Protein AF-A0A955VGL5-F1 (afdb_monomer_lite)

Structure (mmCIF, N/CA/C/O backbone):
data_AF-A0A955VGL5-F1
#
_entry.id   AF-A0A955VGL5-F1
#
loop_
_atom_site.group_PDB
_atom_site.id
_atom_site.type_symbol
_atom_site.label_atom_id
_atom_site.label_alt_id
_atom_site.label_comp_id
_atom_site.label_asym_id
_atom_site.label_entity_id
_atom_site.label_seq_id
_atom_site.pdbx_PDB_ins_code
_atom_site.Cartn_x
_atom_site.Cartn_y
_atom_site.Cartn_z
_atom_site.occupancy
_atom_site.B_iso_or_equiv
_atom_site.auth_seq_id
_atom_site.auth_comp_id
_atom_site.auth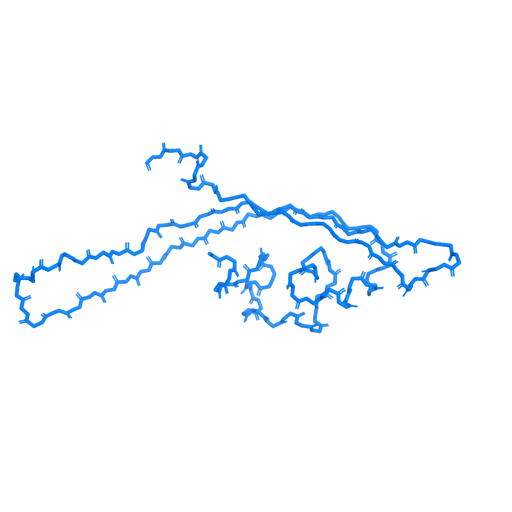_asym_id
_atom_site.auth_atom_id
_atom_site.pdbx_PDB_model_num
ATOM 1 N N . MET A 1 1 ? 0.676 1.887 -9.786 1.00 71.00 1 MET A N 1
ATOM 2 C CA . MET A 1 1 ? 1.322 0.772 -9.056 1.00 71.00 1 MET A CA 1
ATOM 3 C C . MET A 1 1 ? 0.364 0.171 -8.046 1.00 71.00 1 MET A C 1
ATOM 5 O O . MET A 1 1 ? -0.020 -0.970 -8.253 1.00 71.00 1 MET A O 1
ATOM 9 N N . PHE A 1 2 ? -0.075 0.927 -7.032 1.00 80.62 2 PHE A N 1
ATOM 10 C CA . PHE A 1 2 ? -1.002 0.399 -6.023 1.00 80.62 2 PHE A CA 1
ATOM 11 C C . PHE A 1 2 ? -2.337 -0.097 -6.599 1.00 80.62 2 PHE A C 1
ATOM 13 O O . PHE A 1 2 ? -2.839 -1.108 -6.139 1.00 80.62 2 PHE A O 1
ATOM 20 N N . ASP A 1 3 ? -2.838 0.542 -7.659 1.00 80.81 3 ASP A N 1
ATOM 21 C CA . ASP A 1 3 ? -4.079 0.147 -8.346 1.00 80.81 3 ASP A CA 1
ATOM 22 C C . ASP A 1 3 ? -4.048 -1.274 -8.941 1.00 80.81 3 ASP A C 1
ATOM 24 O O . ASP A 1 3 ? -5.066 -1.944 -9.030 1.00 80.81 3 ASP A O 1
ATOM 28 N N . ILE A 1 4 ? -2.861 -1.757 -9.324 1.00 82.75 4 ILE A N 1
ATOM 29 C CA . ILE A 1 4 ? -2.702 -3.070 -9.968 1.00 82.75 4 ILE A CA 1
ATOM 30 C C . ILE A 1 4 ? -2.222 -4.120 -8.965 1.00 82.75 4 ILE A C 1
ATOM 32 O O . ILE A 1 4 ? -2.690 -5.252 -8.982 1.00 82.75 4 ILE A O 1
ATOM 36 N N . TYR A 1 5 ? -1.258 -3.766 -8.113 1.00 85.00 5 TYR A N 1
ATOM 37 C CA . TYR A 1 5 ? -0.582 -4.737 -7.249 1.00 85.00 5 TYR A CA 1
ATOM 38 C C . TYR A 1 5 ? -1.104 -4.735 -5.809 1.00 85.00 5 TYR A C 1
ATOM 40 O O . TYR A 1 5 ? -0.923 -5.716 -5.097 1.00 85.00 5 TYR A O 1
ATOM 48 N N . GLY A 1 6 ? -1.768 -3.664 -5.379 1.00 88.69 6 GLY A N 1
ATOM 49 C CA . GLY A 1 6 ? -2.156 -3.445 -3.992 1.00 88.69 6 GLY A CA 1
ATOM 50 C C . GLY A 1 6 ? -1.396 -2.288 -3.347 1.00 88.69 6 GLY A C 1
ATOM 51 O O . GLY A 1 6 ? -0.322 -1.874 -3.788 1.00 88.69 6 GLY A O 1
ATOM 52 N N . PHE A 1 7 ? -1.989 -1.741 -2.294 1.00 90.81 7 PHE A N 1
ATOM 53 C CA . PHE A 1 7 ? -1.545 -0.514 -1.643 1.00 90.81 7 PHE A CA 1
ATOM 54 C C . PHE A 1 7 ? -0.353 -0.690 -0.706 1.00 90.81 7 PHE A C 1
ATOM 56 O O . PHE A 1 7 ? 0.476 0.207 -0.614 1.00 90.81 7 PHE A O 1
ATOM 63 N N . ASP A 1 8 ? -0.232 -1.836 -0.044 1.00 91.12 8 ASP A N 1
ATOM 64 C CA . ASP A 1 8 ? 0.778 -2.112 0.974 1.00 91.12 8 ASP A CA 1
ATOM 65 C C . ASP A 1 8 ? 1.521 -3.440 0.691 1.00 91.12 8 ASP A C 1
ATOM 67 O O . ASP A 1 8 ? 1.011 -4.295 -0.041 1.00 91.12 8 ASP A O 1
ATOM 71 N N . PRO A 1 9 ? 2.713 -3.664 1.282 1.00 91.75 9 PRO A N 1
ATOM 72 C CA . PRO A 1 9 ? 3.472 -4.907 1.115 1.00 91.75 9 PRO A CA 1
ATOM 73 C C . PRO A 1 9 ? 2.703 -6.187 1.459 1.00 91.75 9 PRO A C 1
ATOM 75 O O . PRO A 1 9 ? 2.853 -7.186 0.755 1.00 91.75 9 PRO A O 1
ATOM 78 N N . ARG A 1 10 ? 1.879 -6.182 2.517 1.00 91.88 10 ARG A N 1
ATOM 79 C CA . ARG A 1 10 ? 1.128 -7.377 2.922 1.00 91.88 10 ARG A CA 1
ATOM 80 C C . ARG A 1 10 ? 0.016 -7.663 1.925 1.00 91.88 10 ARG A C 1
ATOM 82 O O . ARG A 1 10 ? -0.120 -8.807 1.502 1.00 91.88 10 ARG A O 1
ATOM 89 N N . GLY A 1 11 ? -0.742 -6.650 1.515 1.00 92.38 11 GLY A N 1
ATOM 90 C CA . GLY A 1 11 ? -1.772 -6.826 0.499 1.00 92.38 11 GLY A CA 1
ATOM 91 C C . GLY A 1 11 ? -1.213 -7.290 -0.845 1.00 92.38 11 GLY A C 1
ATOM 92 O O . GLY A 1 11 ? -1.781 -8.203 -1.442 1.00 92.38 11 GLY A O 1
ATOM 93 N N . MET A 1 12 ? -0.050 -6.775 -1.263 1.00 92.81 12 MET A N 1
ATOM 94 C CA . MET A 1 12 ? 0.672 -7.289 -2.436 1.00 92.81 12 MET A CA 1
ATOM 95 C C . MET A 1 12 ? 1.060 -8.764 -2.285 1.00 92.81 12 MET A C 1
ATOM 97 O O . MET A 1 12 ? 0.821 -9.557 -3.193 1.00 92.81 12 MET A O 1
ATOM 101 N N . ALA A 1 13 ? 1.631 -9.155 -1.140 1.00 92.00 13 ALA A N 1
ATOM 102 C CA . ALA A 1 13 ? 2.027 -10.542 -0.883 1.00 92.00 13 ALA A CA 1
ATOM 103 C C . ALA A 1 13 ? 0.831 -11.511 -0.864 1.00 92.00 13 ALA A C 1
ATOM 105 O O . ALA A 1 13 ? 0.972 -12.677 -1.224 1.00 92.00 13 ALA A O 1
ATOM 106 N N . MET A 1 14 ? -0.351 -11.018 -0.489 1.00 92.94 14 MET A N 1
ATOM 107 C CA . MET A 1 14 ? -1.611 -11.765 -0.504 1.00 92.94 14 MET A CA 1
ATOM 108 C C . MET A 1 14 ? -2.330 -11.723 -1.863 1.00 92.94 14 MET A C 1
ATOM 110 O O . MET A 1 14 ? -3.473 -12.167 -1.957 1.00 92.94 14 MET A O 1
ATOM 114 N N . GLY A 1 15 ? -1.718 -11.154 -2.909 1.00 91.00 15 GLY A N 1
ATOM 115 C CA . GLY A 1 15 ? -2.350 -11.015 -4.225 1.00 91.00 15 GLY A CA 1
ATOM 116 C C . GLY A 1 15 ? -3.631 -10.172 -4.199 1.00 91.00 15 GLY A C 1
ATOM 117 O O . GLY A 1 15 ? -4.556 -10.435 -4.961 1.00 91.00 15 GLY A O 1
ATOM 118 N N . GLY A 1 16 ? -3.726 -9.206 -3.280 1.00 89.88 16 GLY A N 1
ATOM 119 C CA . GLY A 1 16 ? -4.901 -8.353 -3.100 1.00 89.88 16 GLY A CA 1
ATOM 120 C C . GLY A 1 16 ? -6.039 -8.969 -2.276 1.00 89.88 16 GLY A C 1
ATOM 121 O O . GLY A 1 16 ? -7.073 -8.323 -2.111 1.00 89.88 16 GLY A O 1
ATOM 122 N N . ALA A 1 17 ? -5.876 -10.172 -1.711 1.00 91.88 17 ALA A N 1
ATOM 123 C CA . ALA A 1 17 ? -6.899 -10.855 -0.909 1.00 91.88 17 ALA A CA 1
ATOM 124 C C . ALA A 1 17 ? -7.093 -10.227 0.492 1.00 91.88 17 ALA A C 1
ATOM 126 O O . ALA A 1 17 ? -6.801 -10.837 1.521 1.00 91.88 17 ALA A O 1
ATOM 127 N N . MET A 1 18 ? -7.578 -8.983 0.537 1.00 92.69 18 MET A N 1
ATOM 128 C CA . MET A 1 18 ? -7.548 -8.134 1.736 1.00 92.69 18 MET A CA 1
ATOM 129 C C . MET A 1 18 ? -8.924 -7.732 2.273 1.00 92.69 18 MET A C 1
ATOM 131 O O . MET A 1 18 ? -9.007 -7.301 3.420 1.00 92.69 18 MET A O 1
ATOM 135 N N . THR A 1 19 ? -10.012 -7.921 1.518 1.00 89.19 19 THR A N 1
ATOM 136 C CA . THR A 1 19 ? -11.356 -7.420 1.876 1.00 89.19 19 THR A CA 1
ATOM 137 C C . THR A 1 19 ? -11.799 -7.790 3.296 1.00 89.19 19 THR A C 1
ATOM 139 O O . THR A 1 19 ? -12.372 -6.951 3.988 1.00 89.19 19 THR A O 1
ATOM 142 N N . ALA A 1 20 ? -11.508 -9.015 3.749 1.00 90.75 20 ALA A N 1
ATOM 143 C CA . ALA A 1 20 ? -11.826 -9.488 5.103 1.00 90.75 20 ALA A CA 1
ATOM 144 C C . ALA A 1 20 ? -10.595 -9.656 6.017 1.00 90.75 20 ALA A C 1
ATOM 146 O O . ALA A 1 20 ? -10.748 -9.815 7.225 1.00 90.75 20 ALA A O 1
ATOM 147 N N . ALA A 1 21 ? -9.380 -9.638 5.459 1.00 90.25 21 ALA A N 1
ATOM 148 C CA . ALA A 1 21 ? -8.135 -9.887 6.194 1.00 90.25 21 ALA A CA 1
ATOM 149 C C . ALA A 1 21 ? -7.427 -8.599 6.660 1.00 90.25 21 ALA A C 1
ATOM 151 O O . ALA A 1 21 ? -6.440 -8.655 7.408 1.00 90.25 21 ALA A O 1
ATOM 152 N N . VAL A 1 22 ? -7.905 -7.437 6.204 1.00 93.12 22 VAL A N 1
ATOM 153 C CA . VAL A 1 22 ? -7.320 -6.144 6.543 1.00 93.12 22 VAL A CA 1
ATOM 154 C C . VAL A 1 22 ? -7.592 -5.771 8.001 1.00 93.12 22 VAL A C 1
ATOM 156 O O . VAL A 1 22 ? -8.696 -5.920 8.519 1.00 93.12 22 VAL A O 1
ATOM 159 N N . ASN A 1 23 ? -6.549 -5.316 8.690 1.00 92.00 23 ASN A N 1
ATOM 160 C CA . ASN A 1 23 ? -6.573 -5.035 10.130 1.00 92.00 23 ASN A CA 1
ATOM 161 C C . ASN A 1 23 ? -5.567 -3.937 10.530 1.00 92.00 23 ASN A C 1
ATOM 163 O O . ASN A 1 23 ? -5.092 -3.900 11.666 1.00 92.00 23 ASN A O 1
ATOM 167 N N . ASP A 1 24 ? -5.236 -3.058 9.586 1.00 92.56 24 ASP A N 1
ATOM 168 C CA . ASP A 1 24 ? -4.286 -1.956 9.727 1.00 92.56 24 ASP A CA 1
ATOM 169 C C . ASP A 1 24 ? -4.741 -0.746 8.883 1.00 92.56 24 ASP A C 1
ATOM 171 O O . ASP A 1 24 ? -5.865 -0.713 8.376 1.00 92.56 24 ASP A O 1
ATOM 175 N N . TYR A 1 25 ? -3.872 0.259 8.748 1.00 94.25 25 TYR A N 1
ATOM 176 C CA . TYR A 1 25 ? -4.124 1.475 7.969 1.00 94.25 25 TYR A CA 1
ATOM 177 C C . TYR A 1 25 ? -4.585 1.213 6.529 1.00 94.25 25 TYR A C 1
ATOM 179 O O . TYR A 1 25 ? -5.347 2.014 6.000 1.00 94.25 25 TYR A O 1
ATOM 187 N N . SER A 1 26 ? -4.187 0.099 5.904 1.00 94.25 26 SER A N 1
ATOM 188 C CA . SER A 1 26 ? -4.565 -0.233 4.527 1.00 94.25 26 SER A CA 1
ATOM 189 C C . SER A 1 26 ? -6.064 -0.509 4.362 1.00 94.25 26 SER A C 1
ATOM 191 O O . SER A 1 26 ? -6.559 -0.557 3.236 1.00 94.25 26 SER A O 1
ATOM 193 N N . ALA A 1 27 ? -6.827 -0.606 5.461 1.00 94.81 27 ALA A N 1
ATOM 194 C CA . ALA A 1 27 ? -8.287 -0.628 5.425 1.00 94.81 27 ALA A CA 1
ATOM 195 C C . ALA A 1 27 ? -8.863 0.618 4.733 1.00 94.81 27 ALA A C 1
ATOM 197 O O . ALA A 1 27 ? -9.889 0.514 4.072 1.00 94.81 27 ALA A O 1
ATOM 198 N N . THR A 1 28 ? -8.186 1.771 4.793 1.00 93.62 28 THR A N 1
ATOM 199 C CA . THR A 1 28 ? -8.579 2.981 4.041 1.00 93.62 28 THR A CA 1
ATOM 200 C C . THR A 1 28 ? -8.634 2.757 2.527 1.00 93.62 28 THR A C 1
ATOM 202 O O . THR A 1 28 ? -9.391 3.442 1.845 1.00 93.62 28 THR A O 1
ATOM 205 N N . TYR A 1 29 ? -7.853 1.801 2.014 1.00 93.25 29 TYR A N 1
ATOM 206 C CA . TYR A 1 29 ? -7.768 1.460 0.600 1.00 93.25 29 TYR A CA 1
ATOM 207 C C . TYR A 1 29 ? -8.601 0.219 0.252 1.00 93.25 29 TYR A C 1
ATOM 209 O O . TYR A 1 29 ? -9.399 0.265 -0.678 1.00 93.25 29 TYR A O 1
ATOM 217 N N . TYR A 1 30 ? -8.453 -0.888 0.993 1.00 93.94 30 TYR A N 1
ATOM 218 C CA . TYR A 1 30 ? -9.108 -2.154 0.626 1.00 93.94 30 TYR A CA 1
ATOM 219 C C . TYR A 1 30 ? -10.550 -2.287 1.118 1.00 93.94 30 TYR A C 1
ATOM 221 O O . TYR A 1 30 ? -11.369 -2.903 0.439 1.00 93.94 30 TYR A O 1
ATOM 229 N N . ASN A 1 31 ? -10.855 -1.800 2.326 1.00 94.94 31 ASN A N 1
ATOM 230 C CA . ASN A 1 31 ? -12.184 -1.913 2.930 1.00 94.94 31 ASN A CA 1
ATOM 231 C C . ASN A 1 31 ? -12.334 -0.947 4.121 1.00 94.94 31 ASN A C 1
ATOM 233 O O . ASN A 1 31 ? -12.025 -1.322 5.259 1.00 94.94 31 ASN A O 1
ATOM 237 N N . PRO A 1 32 ? -12.854 0.274 3.900 1.00 94.00 32 PRO A N 1
ATOM 238 C CA . PRO A 1 32 ? -13.021 1.256 4.971 1.00 94.00 32 PRO A CA 1
ATOM 239 C C . PRO A 1 32 ? -13.929 0.777 6.114 1.00 94.00 32 PRO A C 1
ATOM 241 O O . PRO A 1 32 ? -13.761 1.206 7.253 1.00 94.00 32 PRO A O 1
ATOM 244 N N . GLY A 1 33 ? -14.851 -0.160 5.853 1.00 92.12 33 GLY A N 1
ATOM 245 C CA . GLY A 1 33 ? -15.704 -0.757 6.885 1.00 92.12 33 GLY A CA 1
ATOM 246 C C . GLY A 1 33 ? -14.930 -1.582 7.919 1.00 92.12 33 GLY A C 1
ATOM 247 O O . GLY A 1 33 ? -15.392 -1.747 9.045 1.00 92.12 33 GLY A O 1
ATOM 248 N N . ALA A 1 34 ? -13.727 -2.049 7.577 1.00 93.75 34 ALA A N 1
ATOM 249 C CA . ALA A 1 34 ? -12.855 -2.782 8.487 1.00 93.75 34 ALA A CA 1
ATOM 250 C C . ALA A 1 34 ? -12.022 -1.868 9.409 1.00 93.75 34 ALA A C 1
ATOM 252 O O . ALA A 1 34 ? -11.315 -2.374 10.281 1.00 93.75 34 ALA A O 1
ATOM 253 N N . LEU A 1 35 ? -12.115 -0.534 9.281 1.00 93.75 35 LEU A N 1
ATOM 254 C CA . LEU A 1 35 ? -11.373 0.411 10.133 1.00 93.75 35 LEU A CA 1
ATOM 255 C C . LEU A 1 35 ? -11.681 0.248 11.627 1.00 93.75 35 LEU A C 1
ATOM 257 O O . LEU A 1 35 ? -10.836 0.562 12.461 1.00 93.75 35 LEU A O 1
ATOM 261 N N . THR A 1 36 ? -12.867 -0.250 11.981 1.00 93.75 36 THR A N 1
ATOM 262 C CA . THR A 1 36 ? -13.273 -0.470 13.379 1.00 93.75 36 THR A CA 1
ATOM 263 C C . THR A 1 36 ? -12.795 -1.805 13.958 1.00 93.75 36 THR A C 1
ATOM 265 O O . THR A 1 36 ? -12.942 -2.025 15.161 1.00 93.75 36 THR A O 1
ATOM 268 N N . VAL A 1 37 ? -12.219 -2.698 13.141 1.00 92.75 37 VAL A N 1
ATOM 269 C CA . VAL A 1 37 ? -11.738 -4.018 13.585 1.00 92.75 37 VAL A CA 1
ATOM 270 C C . VAL A 1 37 ? -10.532 -3.893 14.531 1.00 92.75 37 VAL A C 1
ATOM 272 O O . VAL A 1 37 ? -10.535 -4.539 15.588 1.00 92.75 37 VAL A O 1
ATOM 275 N N . PRO A 1 38 ? -9.500 -3.078 14.231 1.00 92.31 38 PRO A N 1
ATOM 276 C CA . PRO A 1 38 ? -8.362 -2.915 15.128 1.00 92.31 38 PRO A CA 1
ATOM 277 C C . PRO A 1 38 ? -8.739 -2.133 16.391 1.00 92.31 38 PRO A C 1
ATOM 279 O O . PRO A 1 38 ? -9.345 -1.069 16.339 1.00 92.31 38 PRO A O 1
ATOM 282 N N . LYS A 1 39 ? -8.320 -2.640 17.556 1.00 91.88 39 LYS A N 1
ATOM 283 C CA . LYS A 1 39 ? -8.620 -2.047 18.877 1.00 91.88 39 LYS A CA 1
ATOM 284 C C . LYS A 1 39 ? -7.471 -1.219 19.464 1.00 91.88 39 LYS A C 1
ATOM 286 O O . LYS A 1 39 ? -7.506 -0.868 20.640 1.00 91.88 39 LYS A O 1
ATOM 291 N N . ARG A 1 40 ? -6.432 -0.959 18.670 1.00 93.00 40 ARG A N 1
ATOM 292 C CA . ARG A 1 40 ? -5.220 -0.225 19.058 1.00 93.00 40 ARG A CA 1
ATOM 293 C C . ARG A 1 40 ? -4.839 0.770 17.971 1.00 93.00 40 ARG A C 1
ATOM 295 O O . ARG A 1 40 ? -5.198 0.567 16.814 1.00 93.00 40 ARG A O 1
ATOM 302 N N . ILE A 1 41 ? -4.087 1.798 18.348 1.00 95.38 41 ILE A N 1
ATOM 303 C CA . ILE A 1 41 ? -3.459 2.697 17.380 1.00 95.38 41 ILE A CA 1
ATOM 304 C C . ILE A 1 41 ? -2.400 1.902 16.609 1.00 95.38 41 ILE A C 1
ATOM 306 O O . ILE A 1 41 ? -1.628 1.151 17.208 1.00 95.38 41 ILE A O 1
ATOM 310 N N . ILE A 1 42 ? -2.385 2.044 15.287 1.00 96.44 42 ILE A N 1
ATOM 311 C CA . ILE A 1 42 ? -1.410 1.398 14.404 1.00 96.44 42 ILE A CA 1
ATOM 312 C C . ILE A 1 42 ? -0.738 2.486 13.579 1.00 96.44 42 ILE A C 1
ATOM 314 O O . ILE A 1 42 ? -1.423 3.263 12.923 1.00 96.44 42 ILE A O 1
ATOM 318 N N . LEU A 1 43 ? 0.592 2.520 13.602 1.00 96.50 43 LEU A N 1
ATOM 319 C CA . LEU A 1 43 ? 1.420 3.315 12.700 1.00 96.50 43 LEU A CA 1
ATOM 320 C C . LEU A 1 43 ? 2.189 2.355 11.794 1.00 96.50 4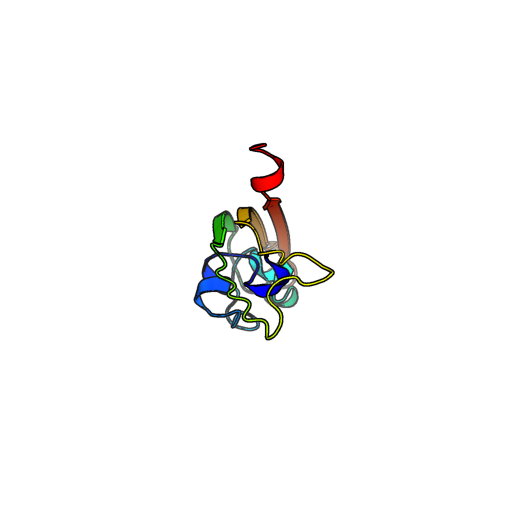3 LEU A C 1
ATOM 322 O O . LEU A 1 43 ? 2.648 1.303 12.242 1.00 96.50 43 LEU A O 1
ATOM 326 N N . SER A 1 44 ? 2.312 2.687 10.517 1.00 95.06 44 SER A N 1
ATOM 327 C CA . SER A 1 44 ? 2.973 1.832 9.540 1.00 95.06 44 SER A CA 1
ATOM 328 C C . SER A 1 44 ? 3.740 2.647 8.511 1.00 95.06 44 SER A C 1
ATOM 330 O O . SER A 1 44 ? 3.295 3.701 8.060 1.00 95.06 44 SER A O 1
ATOM 332 N N . LEU A 1 45 ? 4.896 2.107 8.143 1.00 95.56 45 LEU A N 1
ATOM 333 C CA . LEU A 1 45 ? 5.777 2.587 7.092 1.00 95.56 45 LEU A CA 1
ATOM 334 C C . LEU A 1 45 ? 6.104 1.387 6.203 1.00 95.56 45 LEU A C 1
ATOM 336 O O . LEU A 1 45 ? 6.456 0.323 6.711 1.00 95.56 45 LEU A O 1
ATOM 340 N N . GLY A 1 46 ? 5.994 1.554 4.892 1.00 93.25 46 GLY A N 1
ATOM 341 C CA . GLY A 1 46 ? 6.305 0.510 3.925 1.00 93.25 4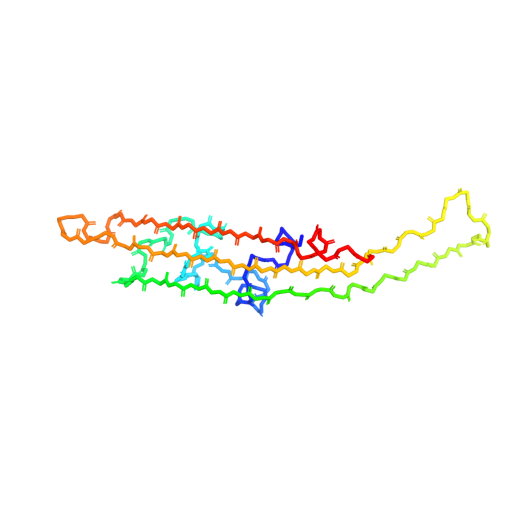6 GLY A CA 1
ATOM 342 C C . GLY A 1 46 ? 7.063 1.054 2.726 1.00 93.25 46 GLY A C 1
ATOM 343 O O . GLY A 1 46 ? 6.911 2.214 2.349 1.00 93.25 46 GLY A O 1
ATOM 344 N N . PHE A 1 47 ? 7.858 0.195 2.098 1.00 93.19 47 PHE A N 1
ATOM 345 C CA . PHE A 1 47 ? 8.543 0.479 0.842 1.00 93.19 47 PHE A CA 1
ATOM 346 C C . PHE A 1 47 ? 8.198 -0.603 -0.174 1.00 93.19 47 PHE A C 1
ATOM 348 O O . PHE A 1 47 ? 8.112 -1.783 0.163 1.00 93.19 47 PHE A O 1
ATOM 355 N N . THR A 1 48 ? 7.961 -0.190 -1.412 1.00 92.56 48 THR A N 1
ATOM 356 C CA . THR A 1 48 ? 7.426 -1.049 -2.468 1.00 92.56 48 THR A CA 1
ATOM 357 C C . THR A 1 48 ? 8.151 -0.760 -3.771 1.00 92.56 48 THR A C 1
ATOM 359 O O . THR A 1 48 ? 8.509 0.385 -4.049 1.00 92.56 48 THR A O 1
ATOM 362 N N . SER A 1 49 ? 8.400 -1.803 -4.561 1.00 92.12 49 SER A N 1
ATOM 363 C CA . SER A 1 49 ? 9.261 -1.733 -5.737 1.00 92.12 49 SER A CA 1
ATOM 364 C C . SER A 1 49 ? 8.838 -2.773 -6.778 1.00 92.12 49 SER A C 1
ATOM 366 O O . SER A 1 49 ? 8.515 -3.902 -6.416 1.00 92.12 49 SER A O 1
ATOM 368 N N . SER A 1 50 ? 8.807 -2.401 -8.057 1.00 90.25 50 SER A N 1
ATOM 369 C CA . SER A 1 50 ? 8.313 -3.213 -9.172 1.00 90.25 50 SER A CA 1
ATOM 370 C C . SER A 1 50 ?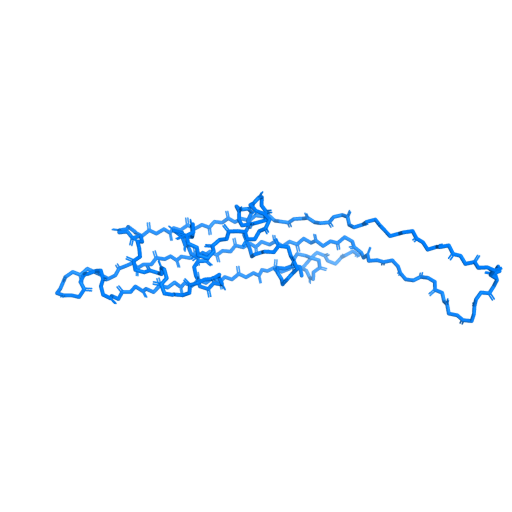 9.269 -3.145 -10.361 1.00 90.25 50 SER A C 1
ATOM 372 O O . SER A 1 50 ? 9.622 -2.063 -10.833 1.00 90.25 50 SER A O 1
ATOM 374 N N . PHE A 1 51 ? 9.655 -4.321 -10.861 1.00 91.50 51 PHE A N 1
ATOM 375 C CA . PHE A 1 51 ? 10.589 -4.512 -11.974 1.00 91.50 51 PHE A CA 1
ATOM 376 C C . PHE A 1 51 ? 9.884 -5.246 -13.127 1.00 91.50 51 PHE A C 1
ATOM 378 O O . PHE A 1 51 ? 10.082 -6.453 -13.308 1.00 91.50 51 PHE A O 1
ATOM 385 N N . PRO A 1 52 ? 9.007 -4.564 -13.882 1.00 90.38 52 PRO A N 1
ATOM 386 C CA . PRO A 1 52 ? 8.236 -5.213 -14.930 1.00 90.38 52 PRO A CA 1
ATOM 387 C C . PRO A 1 52 ? 9.139 -5.651 -16.091 1.00 90.38 52 PRO A C 1
ATOM 389 O O . PRO A 1 52 ? 10.079 -4.958 -16.475 1.00 90.38 52 PRO A O 1
ATOM 392 N N . LYS A 1 53 ? 8.839 -6.815 -16.674 1.00 91.69 53 LYS A N 1
ATOM 393 C CA . LYS A 1 53 ? 9.523 -7.342 -17.862 1.00 91.69 53 LYS A CA 1
ATOM 394 C C . LYS A 1 53 ? 8.497 -7.572 -18.965 1.00 91.69 53 LYS A C 1
ATOM 396 O O . LYS A 1 53 ? 7.691 -8.490 -18.870 1.00 91.69 53 LYS A O 1
ATOM 401 N N . LEU A 1 54 ? 8.545 -6.748 -20.010 1.00 91.50 54 LEU A N 1
ATOM 402 C CA . LEU A 1 54 ? 7.690 -6.872 -21.190 1.00 91.50 54 LEU A CA 1
ATOM 403 C C . LEU A 1 54 ? 8.535 -7.295 -22.395 1.00 91.50 54 LEU A C 1
ATOM 405 O O . LEU A 1 54 ? 9.561 -6.682 -22.679 1.00 91.50 54 LEU A O 1
ATOM 409 N N . ARG A 1 55 ? 8.095 -8.332 -23.111 1.00 91.00 55 ARG A N 1
ATOM 410 C CA . ARG A 1 55 ? 8.679 -8.755 -24.391 1.00 91.00 55 ARG A CA 1
ATOM 411 C C . ARG A 1 55 ? 7.649 -8.549 -25.492 1.00 91.00 55 ARG A C 1
ATOM 413 O O . ARG A 1 55 ? 6.525 -9.021 -25.366 1.00 91.00 55 ARG A O 1
ATOM 420 N N . ILE A 1 56 ? 8.042 -7.858 -26.558 1.00 90.31 56 ILE A N 1
ATOM 421 C CA . ILE A 1 56 ? 7.187 -7.580 -27.716 1.00 90.31 56 ILE A CA 1
ATOM 422 C C . ILE A 1 56 ? 7.803 -8.286 -28.921 1.00 90.31 56 ILE A C 1
ATOM 424 O O . ILE A 1 56 ? 8.938 -7.990 -29.287 1.00 90.31 56 ILE A O 1
ATOM 428 N N . ASN A 1 57 ? 7.059 -9.215 -29.522 1.00 90.44 57 ASN A N 1
ATOM 429 C CA . ASN A 1 57 ? 7.438 -9.883 -30.764 1.00 90.44 57 ASN A CA 1
ATOM 430 C C . ASN A 1 57 ? 6.582 -9.324 -31.909 1.00 90.44 57 ASN A C 1
ATOM 432 O O . ASN A 1 57 ? 5.360 -9.254 -31.771 1.00 90.44 57 ASN A O 1
ATOM 436 N N . ARG A 1 58 ? 7.210 -8.891 -33.007 1.00 86.62 58 ARG A N 1
ATOM 437 C CA . ARG A 1 58 ? 6.529 -8.297 -34.166 1.00 86.62 58 ARG A CA 1
ATOM 438 C C . ARG A 1 58 ? 6.876 -9.068 -35.432 1.00 86.62 58 ARG A C 1
ATOM 440 O O . ARG A 1 58 ? 8.000 -9.529 -35.591 1.00 86.62 58 ARG A O 1
ATOM 447 N N . SER A 1 59 ? 5.912 -9.151 -36.345 1.00 88.88 59 SER A N 1
ATOM 448 C CA . SER A 1 59 ? 6.095 -9.751 -37.672 1.00 88.88 59 SER A CA 1
ATOM 449 C C . SER A 1 59 ? 6.884 -8.859 -38.636 1.00 88.88 59 SER A C 1
ATOM 451 O O . SER A 1 59 ? 7.416 -9.355 -39.623 1.00 88.88 59 SER A O 1
ATOM 453 N N . VAL A 1 60 ? 6.969 -7.555 -38.355 1.00 87.31 60 VAL A N 1
ATOM 454 C CA . VAL A 1 60 ? 7.682 -6.563 -39.169 1.00 87.31 60 VAL A CA 1
ATOM 455 C C . VAL A 1 60 ? 8.911 -6.036 -38.430 1.00 87.31 60 VAL A C 1
ATOM 457 O O . VAL A 1 60 ? 8.838 -5.728 -37.239 1.00 87.31 60 VAL A O 1
ATOM 460 N N . ALA A 1 61 ? 10.035 -5.921 -39.143 1.00 81.25 61 ALA A N 1
ATOM 461 C CA . ALA A 1 61 ? 11.313 -5.483 -38.576 1.00 81.25 61 ALA A CA 1
ATOM 462 C C . ALA A 1 61 ? 11.351 -3.975 -38.260 1.00 81.25 61 ALA A C 1
ATOM 464 O O . ALA A 1 61 ? 11.941 -3.585 -37.257 1.00 81.25 61 ALA A O 1
ATOM 465 N N . ASN A 1 62 ? 10.685 -3.146 -39.073 1.00 83.31 62 ASN A N 1
ATOM 466 C CA . ASN A 1 62 ? 10.575 -1.697 -38.881 1.00 83.31 62 ASN A CA 1
ATOM 467 C C . ASN A 1 62 ? 9.107 -1.304 -38.683 1.00 83.31 62 ASN A C 1
ATOM 469 O O . ASN A 1 62 ? 8.405 -1.058 -39.662 1.00 83.31 62 ASN A O 1
ATOM 473 N N . PRO A 1 63 ? 8.610 -1.297 -37.439 1.00 84.69 63 PRO 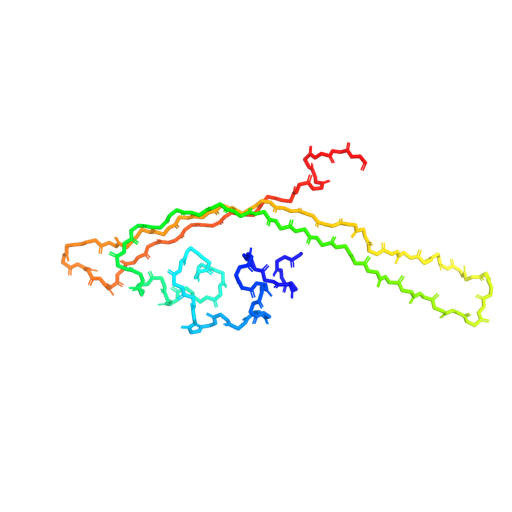A N 1
ATOM 474 C CA . PRO A 1 63 ? 7.269 -0.816 -37.165 1.00 84.69 63 PRO A CA 1
ATOM 475 C C . PRO A 1 63 ? 7.191 0.714 -37.222 1.00 84.69 63 PRO A C 1
ATOM 477 O O . PRO A 1 63 ? 8.107 1.396 -36.769 1.00 84.69 63 PRO A O 1
ATOM 480 N N . ASP A 1 64 ? 6.036 1.237 -37.637 1.00 88.38 64 ASP A N 1
ATOM 481 C CA . ASP A 1 64 ? 5.744 2.682 -37.632 1.00 88.38 64 ASP A CA 1
ATOM 482 C C . ASP A 1 64 ? 5.805 3.305 -36.224 1.00 88.38 64 ASP A C 1
ATOM 484 O O . ASP A 1 64 ? 6.063 4.496 -36.070 1.00 88.38 64 ASP A O 1
ATOM 488 N N . PHE A 1 65 ? 5.596 2.490 -35.181 1.00 86.06 65 PHE A N 1
ATOM 489 C CA . PHE A 1 65 ? 5.652 2.912 -33.781 1.00 86.06 65 PHE A CA 1
ATOM 490 C C . PHE A 1 65 ? 6.643 2.070 -32.972 1.00 86.06 65 PHE A C 1
ATOM 492 O O . PHE A 1 65 ? 6.518 0.832 -32.959 1.00 86.06 65 PHE A O 1
ATOM 499 N N . PRO A 1 66 ? 7.571 2.706 -32.231 1.00 85.38 66 PRO A N 1
ATOM 500 C CA . PRO A 1 66 ? 8.541 1.997 -31.413 1.00 85.38 66 PRO A CA 1
ATOM 501 C C . PRO A 1 66 ? 7.862 1.230 -30.275 1.00 85.38 66 PRO A C 1
ATOM 503 O O . PRO A 1 66 ? 6.765 1.551 -29.818 1.00 85.38 66 PRO A O 1
ATOM 506 N N . SER A 1 67 ? 8.525 0.177 -29.808 1.00 88.06 67 SER A N 1
ATOM 507 C CA . SER A 1 67 ? 8.098 -0.565 -28.625 1.00 88.06 67 SER A CA 1
ATOM 508 C C . SER A 1 67 ? 8.437 0.226 -27.364 1.00 88.06 67 SER A C 1
ATOM 510 O O . SER A 1 67 ? 9.603 0.523 -27.121 1.00 88.06 67 SER A O 1
ATOM 512 N N . ILE A 1 68 ? 7.427 0.530 -26.550 1.00 88.19 68 ILE A N 1
ATOM 513 C CA . ILE A 1 68 ? 7.603 1.168 -25.243 1.00 88.19 68 ILE A CA 1
ATOM 514 C C . ILE A 1 68 ? 7.469 0.087 -24.176 1.00 88.19 68 ILE A C 1
ATOM 516 O O . ILE A 1 68 ? 6.454 -0.607 -24.101 1.00 88.19 68 ILE A O 1
ATOM 520 N N . THR A 1 69 ? 8.501 -0.070 -23.354 1.00 89.06 69 THR A N 1
ATOM 521 C CA . THR A 1 69 ? 8.474 -0.976 -22.205 1.00 89.06 69 THR A CA 1
ATOM 522 C C . THR A 1 69 ? 8.148 -0.209 -20.929 1.00 89.06 69 THR A C 1
ATOM 524 O O . THR A 1 69 ? 8.577 0.937 -20.781 1.00 89.06 69 THR A O 1
ATOM 527 N N . PRO A 1 70 ? 7.426 -0.825 -19.981 1.00 88.31 70 PRO A N 1
ATOM 528 C CA . PRO A 1 70 ? 7.194 -0.210 -18.685 1.00 88.31 70 PRO A CA 1
ATOM 529 C C . PRO A 1 70 ? 8.527 -0.015 -17.953 1.00 88.31 70 PRO A C 1
ATOM 531 O O . PRO A 1 70 ? 9.378 -0.905 -17.943 1.00 88.31 70 PRO A O 1
ATOM 534 N N . GLY A 1 71 ? 8.698 1.156 -17.344 1.00 87.06 71 GLY A N 1
ATOM 535 C CA . GLY A 1 71 ? 9.839 1.435 -16.479 1.00 87.06 71 GLY A CA 1
ATOM 536 C C . GLY A 1 71 ? 9.746 0.705 -15.139 1.00 87.06 71 GLY A C 1
ATOM 537 O O . GLY A 1 71 ? 8.716 0.134 -14.780 1.00 87.06 71 GLY A O 1
ATOM 538 N N . PHE A 1 72 ? 10.834 0.759 -14.378 1.00 88.00 72 PHE A N 1
ATOM 539 C CA . PHE A 1 72 ? 10.831 0.450 -12.950 1.00 88.00 72 PHE A CA 1
ATOM 540 C C . PHE A 1 72 ? 9.840 1.358 -12.207 1.00 88.00 72 PHE A C 1
ATOM 542 O O . PHE A 1 72 ? 9.685 2.509 -12.599 1.00 88.00 72 PHE A O 1
ATOM 549 N N . PHE A 1 73 ? 9.211 0.896 -11.124 1.00 87.69 73 PHE A N 1
ATOM 550 C CA . PHE A 1 73 ? 8.373 1.729 -10.250 1.00 87.69 73 PHE A CA 1
ATOM 551 C C . PHE A 1 73 ? 8.675 1.455 -8.784 1.00 87.69 73 PHE A C 1
ATOM 553 O O . PHE A 1 73 ? 8.773 0.305 -8.380 1.00 87.69 73 PHE A O 1
ATOM 560 N N . SER A 1 74 ? 8.767 2.499 -7.967 1.00 91.25 74 SER A N 1
ATOM 561 C CA . SER A 1 74 ? 8.937 2.372 -6.521 1.00 91.25 74 SER A CA 1
ATOM 562 C C . SER A 1 74 ? 8.154 3.437 -5.763 1.00 91.25 74 SER A C 1
ATOM 564 O O . SER A 1 74 ? 7.780 4.474 -6.322 1.00 91.25 74 SER A O 1
ATOM 566 N N . GLY A 1 75 ? 7.871 3.171 -4.490 1.00 91.31 75 GLY A N 1
ATOM 567 C CA . GLY A 1 75 ? 7.235 4.150 -3.623 1.00 91.31 75 GLY A CA 1
ATOM 568 C C . GLY A 1 75 ? 7.221 3.772 -2.151 1.00 91.31 75 GLY A C 1
ATOM 569 O O . GLY A 1 75 ? 7.326 2.600 -1.777 1.00 91.31 75 GLY A O 1
ATOM 570 N N . ILE A 1 76 ? 7.066 4.804 -1.331 1.00 92.94 76 ILE A N 1
ATOM 571 C CA . ILE A 1 76 ? 6.945 4.724 0.122 1.00 92.94 76 ILE A CA 1
ATOM 572 C C . ILE A 1 76 ? 5.471 4.857 0.496 1.00 92.94 76 ILE A C 1
ATOM 574 O O . ILE A 1 76 ? 4.739 5.659 -0.080 1.00 92.94 76 ILE A O 1
ATOM 578 N N . THR A 1 77 ? 5.045 4.081 1.481 1.00 94.12 77 THR A N 1
ATOM 579 C CA . THR A 1 77 ? 3.708 4.132 2.071 1.00 94.12 77 THR A CA 1
ATOM 580 C C . THR A 1 77 ? 3.822 4.527 3.527 1.00 94.12 77 THR A C 1
ATOM 582 O O . THR A 1 77 ? 4.683 4.028 4.250 1.00 94.12 77 THR A O 1
ATOM 585 N N . LEU A 1 78 ? 2.955 5.431 3.954 1.00 95.62 78 LEU A N 1
ATOM 586 C CA . LEU A 1 78 ? 2.799 5.820 5.346 1.00 95.62 78 LEU A CA 1
ATOM 587 C C . LEU A 1 78 ? 1.333 5.689 5.703 1.00 95.62 78 LEU A C 1
ATOM 589 O O . LEU A 1 78 ? 0.467 6.097 4.931 1.00 95.62 78 LEU A O 1
ATOM 593 N N . GLY A 1 79 ? 1.040 5.174 6.885 1.00 96.38 79 GLY A N 1
ATOM 594 C CA . GLY A 1 79 ? -0.331 5.167 7.345 1.00 96.38 79 GLY A CA 1
ATOM 595 C C . GLY A 1 79 ? -0.478 5.042 8.837 1.00 96.38 79 GLY A C 1
ATOM 596 O O . GLY A 1 79 ? 0.374 4.504 9.542 1.00 96.38 79 GLY A O 1
ATOM 597 N N . VAL A 1 80 ? -1.596 5.574 9.302 1.00 97.00 80 VAL A N 1
ATOM 598 C CA . VAL A 1 80 ? -1.984 5.579 10.700 1.00 97.00 80 VAL A CA 1
ATOM 599 C C . VAL A 1 80 ? -3.450 5.190 10.809 1.00 97.00 80 VAL A C 1
ATOM 601 O O . VAL A 1 80 ? -4.272 5.588 9.985 1.00 97.00 80 VAL A O 1
ATOM 604 N N . LEU A 1 81 ? -3.777 4.410 11.830 1.00 96.88 81 LEU A N 1
ATOM 605 C CA . LEU A 1 81 ? -5.137 4.047 12.198 1.00 96.88 81 LEU A CA 1
ATOM 606 C C . LEU A 1 81 ? -5.330 4.339 13.680 1.00 96.88 81 LEU A C 1
ATOM 608 O O . LEU A 1 81 ? -4.528 3.919 14.514 1.00 96.88 81 LEU A O 1
ATOM 612 N N . PHE A 1 82 ? -6.394 5.067 13.994 1.00 95.50 82 PHE A N 1
ATOM 613 C CA . PHE A 1 82 ? -6.732 5.511 15.336 1.00 95.50 82 PHE A CA 1
ATOM 614 C C . PHE A 1 82 ? -8.194 5.146 15.644 1.00 95.50 82 PHE A C 1
ATOM 616 O O . PHE A 1 82 ? -9.119 5.831 15.195 1.00 95.50 82 PHE A O 1
ATOM 623 N N . PRO A 1 83 ? -8.431 4.045 16.388 1.00 93.62 83 PRO A N 1
ATOM 624 C CA . PRO A 1 83 ? -9.769 3.689 16.837 1.00 93.62 83 PRO A CA 1
ATOM 625 C C . PRO A 1 83 ? -10.189 4.608 17.987 1.00 93.62 83 PRO A C 1
ATOM 627 O O . PRO A 1 83 ? -9.390 4.905 18.879 1.00 93.62 83 PRO A O 1
ATOM 630 N N . ILE A 1 84 ? -11.445 5.054 17.989 1.00 92.31 84 ILE A N 1
ATOM 631 C CA . ILE A 1 84 ? -11.928 5.989 19.008 1.00 92.31 84 ILE A CA 1
ATOM 632 C C . ILE A 1 84 ? -12.360 5.224 20.263 1.00 92.31 84 ILE A C 1
ATOM 634 O O . ILE A 1 84 ? -13.045 4.202 20.195 1.00 92.31 84 ILE A O 1
ATOM 638 N N . GLY A 1 85 ? -11.929 5.717 21.426 1.00 87.06 85 GLY A N 1
ATOM 639 C CA . GLY A 1 85 ? -12.289 5.174 22.736 1.00 87.06 85 GLY A CA 1
ATOM 640 C C . GLY A 1 85 ? -13.613 5.713 23.295 1.00 87.06 85 GLY A C 1
ATOM 641 O O . GLY A 1 85 ? -14.364 6.426 22.633 1.00 87.06 85 GLY A O 1
ATOM 642 N N . GLY A 1 86 ? -13.895 5.383 24.558 1.00 88.56 86 GLY A N 1
ATOM 643 C CA . GLY A 1 86 ? -15.041 5.929 25.291 1.00 88.56 86 GLY A CA 1
ATOM 644 C C . GLY A 1 86 ? -16.408 5.390 24.824 1.00 88.56 86 GLY A C 1
ATOM 645 O O . GLY A 1 86 ? -16.506 4.212 24.470 1.00 88.56 86 GLY A O 1
ATOM 646 N N . PRO A 1 87 ? -17.480 6.207 24.837 1.00 88.19 87 PRO A N 1
ATOM 647 C CA . PRO 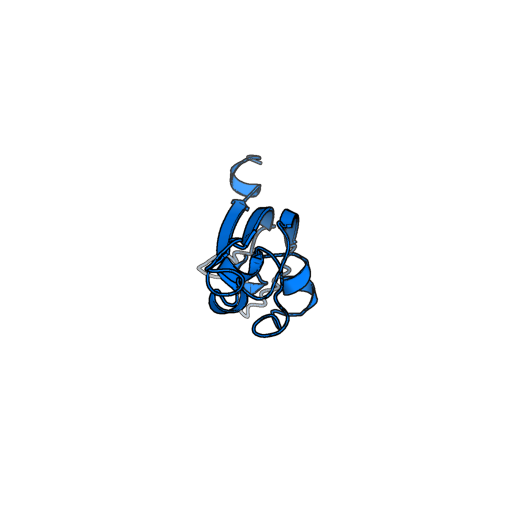A 1 87 ? -18.861 5.754 24.603 1.00 88.19 87 PRO A CA 1
ATOM 648 C C . PRO A 1 87 ? -19.127 5.256 23.172 1.00 88.19 87 PRO A C 1
ATOM 650 O O . PRO A 1 87 ? -20.100 4.545 22.932 1.00 88.19 87 PRO A O 1
ATOM 653 N N . ILE A 1 88 ? -18.248 5.590 22.224 1.00 90.44 88 ILE A N 1
ATOM 654 C CA . ILE A 1 88 ? -18.318 5.164 20.817 1.00 90.44 88 ILE A CA 1
ATOM 655 C C . ILE A 1 88 ? -17.256 4.117 20.457 1.00 90.44 88 ILE A C 1
ATOM 657 O O . ILE A 1 88 ? -16.944 3.902 19.283 1.00 90.44 88 ILE A O 1
ATOM 661 N N . LYS A 1 89 ? -16.719 3.425 21.467 1.00 88.94 89 LYS A N 1
ATOM 662 C CA . LYS A 1 89 ? -15.761 2.335 21.281 1.00 88.94 89 LYS A CA 1
ATOM 663 C C . LYS A 1 89 ? -16.295 1.290 20.297 1.00 88.94 89 LYS A C 1
ATOM 665 O O . LYS A 1 89 ? -17.437 0.848 20.402 1.00 88.94 89 LYS A O 1
ATOM 670 N N . ASN A 1 90 ? -15.441 0.878 19.361 1.00 86.50 90 ASN A N 1
ATOM 671 C CA . ASN A 1 90 ? -15.738 -0.061 18.268 1.00 86.50 90 ASN A CA 1
ATOM 672 C C . ASN A 1 90 ? -16.797 0.418 17.251 1.00 86.50 90 ASN A C 1
ATOM 674 O O . ASN A 1 90 ? -17.159 -0.351 16.365 1.00 86.50 90 ASN A O 1
ATOM 678 N N . LYS A 1 91 ? -17.318 1.647 17.364 1.00 90.44 91 LYS A N 1
ATOM 679 C CA . LYS A 1 91 ? -18.302 2.199 16.416 1.00 90.44 91 LYS A CA 1
ATOM 680 C C . LYS A 1 91 ? -17.667 3.144 15.405 1.00 90.44 91 LYS A C 1
ATOM 682 O O . LYS A 1 91 ? -18.154 3.237 14.286 1.00 90.44 91 LYS A O 1
ATOM 687 N N . LEU A 1 92 ? -16.600 3.835 15.802 1.00 93.06 92 LEU A N 1
ATOM 688 C CA . LEU A 1 92 ? -15.913 4.798 14.956 1.00 93.06 92 LEU A CA 1
ATOM 689 C C . LEU A 1 92 ? -14.398 4.634 15.079 1.00 93.06 92 LEU A C 1
ATOM 691 O O . LEU A 1 92 ? -13.846 4.455 16.167 1.00 93.06 92 LEU A O 1
ATOM 695 N N . ALA A 1 93 ? -13.738 4.694 13.936 1.00 95.44 93 ALA A N 1
ATOM 696 C CA . ALA A 1 93 ? -12.297 4.686 13.806 1.00 95.44 93 ALA A CA 1
ATOM 697 C C . ALA A 1 93 ? -11.934 5.534 12.596 1.00 95.44 93 ALA A C 1
ATOM 699 O O . ALA A 1 93 ? -12.702 5.629 11.638 1.00 95.44 93 ALA A O 1
ATOM 700 N N . PHE A 1 94 ? -10.754 6.127 12.641 1.00 95.25 94 PHE A N 1
ATOM 701 C CA . PHE A 1 94 ? -10.211 6.869 11.521 1.00 95.25 94 PHE A CA 1
ATOM 702 C C . PHE A 1 94 ? -8.930 6.196 11.046 1.00 95.25 94 PHE A C 1
ATOM 704 O O . PHE A 1 94 ? -8.149 5.660 11.836 1.00 95.25 94 PHE A O 1
ATOM 711 N N . GLY A 1 95 ? -8.716 6.250 9.741 1.00 95.06 95 GLY A N 1
ATOM 712 C CA . GLY A 1 95 ? -7.485 5.825 9.106 1.00 95.06 95 GLY A CA 1
ATOM 713 C C . GLY A 1 95 ? -7.033 6.894 8.131 1.00 95.06 95 GLY A C 1
ATOM 714 O O . GLY A 1 95 ? -7.851 7.525 7.466 1.00 95.06 95 GLY A O 1
ATOM 715 N N . PHE A 1 96 ? -5.727 7.088 8.047 1.00 96.44 96 PHE A N 1
ATOM 716 C CA . PHE A 1 96 ? -5.104 7.951 7.062 1.00 96.44 96 PHE A CA 1
ATOM 717 C C . PHE A 1 96 ? -3.951 7.207 6.408 1.00 96.44 96 PHE A C 1
ATOM 719 O O . PHE A 1 96 ? -3.247 6.426 7.057 1.00 96.44 96 PHE A O 1
ATOM 726 N N . SER A 1 97 ? -3.789 7.382 5.102 1.00 94.31 97 SER A N 1
ATOM 727 C CA . SER A 1 97 ? -2.817 6.622 4.327 1.00 94.31 97 SER A CA 1
ATOM 728 C C . SER A 1 97 ? -2.312 7.443 3.154 1.00 94.31 97 SER A C 1
ATOM 730 O O . SER A 1 97 ? -3.092 8.068 2.442 1.00 94.31 97 SER A O 1
ATOM 732 N N . LEU A 1 98 ? -0.998 7.440 2.968 1.00 94.25 98 LEU A N 1
ATOM 733 C CA . LEU A 1 98 ? -0.295 8.188 1.939 1.00 94.25 98 LEU A CA 1
ATOM 734 C C . LEU A 1 98 ? 0.629 7.260 1.162 1.00 94.25 98 LEU A C 1
ATOM 736 O O . LEU A 1 98 ? 1.284 6.392 1.739 1.00 94.25 98 LEU A O 1
ATOM 740 N N . TYR A 1 99 ? 0.709 7.498 -0.143 1.00 91.31 99 TYR A N 1
ATOM 741 C CA . TYR A 1 99 ? 1.650 6.848 -1.044 1.00 91.31 99 TYR A CA 1
ATOM 742 C C . TYR A 1 99 ? 2.481 7.910 -1.762 1.00 91.31 99 TYR A C 1
ATOM 744 O O . TYR A 1 99 ? 1.936 8.816 -2.391 1.00 91.31 99 TYR A O 1
ATOM 752 N N . PHE A 1 100 ? 3.801 7.771 -1.691 1.00 92.19 100 PHE A N 1
ATOM 753 C CA . PHE A 1 100 ? 4.770 8.662 -2.315 1.00 92.19 100 PHE A CA 1
ATOM 754 C C . PHE A 1 100 ? 5.563 7.892 -3.379 1.00 92.19 100 PHE A C 1
ATOM 756 O O . PHE A 1 100 ? 6.409 7.068 -3.018 1.00 92.19 100 PHE A O 1
ATOM 763 N N . PRO A 1 101 ? 5.324 8.133 -4.683 1.00 89.69 101 PRO A N 1
ATOM 764 C CA . PRO A 1 101 ? 6.129 7.538 -5.746 1.00 89.69 101 PRO A CA 1
ATOM 765 C C . PRO A 1 101 ? 7.562 8.085 -5.702 1.00 89.69 101 PRO A C 1
ATOM 767 O O . PRO A 1 101 ? 7.773 9.287 -5.856 1.00 89.69 101 PRO A O 1
ATOM 770 N N . THR A 1 102 ? 8.564 7.222 -5.550 1.00 88.06 102 THR A N 1
ATOM 771 C CA . THR A 1 102 ? 9.976 7.641 -5.437 1.00 88.06 102 THR A CA 1
ATOM 772 C C . THR A 1 102 ? 10.606 7.982 -6.784 1.00 88.06 102 THR A C 1
ATOM 774 O O . THR A 1 102 ? 11.484 8.836 -6.850 1.00 88.06 102 THR A O 1
ATOM 777 N N . ASN A 1 103 ? 10.082 7.429 -7.880 1.00 74.44 103 ASN A N 1
ATOM 778 C CA . ASN A 1 103 ? 10.518 7.731 -9.250 1.00 74.44 103 ASN A CA 1
ATOM 779 C C . ASN A 1 103 ? 10.328 9.198 -9.674 1.00 74.44 103 ASN A C 1
ATOM 781 O O . ASN A 1 103 ? 10.860 9.622 -10.692 1.00 74.44 103 ASN A O 1
ATOM 785 N N . LYS A 1 104 ? 9.505 9.957 -8.943 1.00 61.03 104 LYS A N 1
ATOM 786 C CA . LYS A 1 104 ? 9.267 11.390 -9.171 1.00 61.03 104 LYS A CA 1
ATOM 787 C C . LYS A 1 104 ? 10.104 12.276 -8.237 1.00 61.03 104 LYS A C 1
ATOM 789 O O . LYS A 1 104 ? 10.095 13.488 -8.404 1.00 61.03 104 LYS A O 1
ATOM 794 N N . ILE A 1 105 ? 10.775 11.678 -7.250 1.00 57.59 105 ILE A N 1
ATOM 795 C CA . ILE A 1 105 ? 11.525 12.363 -6.185 1.00 57.59 105 ILE A CA 1
ATOM 796 C C . ILE A 1 105 ? 13.033 12.231 -6.431 1.00 57.59 105 ILE A C 1
ATOM 798 O O . ILE A 1 105 ? 13.779 13.178 -6.209 1.00 57.59 105 ILE A O 1
ATOM 802 N N . VAL A 1 106 ? 13.476 11.078 -6.938 1.00 56.62 106 VAL A N 1
ATOM 803 C CA . VAL A 1 106 ? 14.857 10.844 -7.369 1.00 56.62 106 VAL A CA 1
ATOM 804 C C . VAL A 1 106 ? 14.863 10.880 -8.894 1.00 56.62 106 VAL A C 1
ATOM 806 O O . VAL A 1 106 ? 14.572 9.879 -9.541 1.00 56.62 106 VAL A O 1
ATOM 809 N N . GLY A 1 107 ? 15.084 12.065 -9.463 1.00 47.56 107 GLY A N 1
ATOM 810 C CA . GLY A 1 107 ? 15.225 12.228 -10.907 1.00 47.56 107 GLY A CA 1
ATOM 811 C C . GLY A 1 107 ? 16.503 11.551 -11.390 1.00 47.56 107 GLY A C 1
ATOM 812 O O . GLY A 1 107 ? 17.595 12.040 -11.106 1.00 47.56 107 GLY A O 1
ATOM 813 N N . VAL A 1 108 ? 16.351 10.440 -12.107 1.00 42.84 108 VAL A N 1
ATOM 814 C CA . VAL A 1 108 ? 17.358 9.884 -13.019 1.00 42.84 108 VAL A CA 1
ATOM 815 C C . VAL A 1 108 ? 16.655 9.561 -14.325 1.00 42.84 108 VAL A C 1
ATOM 817 O O . VAL A 1 108 ? 15.572 8.934 -14.254 1.00 42.84 108 VAL A O 1
#

Radius of gyration: 19.05 Å; chains: 1; bounding box: 36×24×64 Å

pLDDT: mean 89.09, std 9.12, range [42.84, 97.0]

Foldseek 3Di:
DCVQQNDAPVCNVVSNPPLPPDAFLSCVPNPVVNLLVHQDKDKDKGKDKDDDDDDDDDPDPDDPDDDDDDDIWIKMKTKIKAQDDDPCRSPDIDMDMDIGTCCVVDPD

Secondary structure (DSSP, 8-state):
-HHHH-SSHHHHHTTT--TTT--STTHHHH-GGGGGS--S-EEEEEEEEE--------SSSS-SSPPPPPPPEEEEEEEEEEE--GGGTTT-EEEEEEEEEGGGTS--

Sequence (108 aa):
MFDIYGFDPRGMAMGGAMTAAVNDYSATYYNPGALTVPKRIILSLGFTSSFPKLRINRSVANPDFPSITPGFFSGITLGVLFPIGGPIKNKLAFGFSLYFPTNKIVGV